Protein AF-A0A2R4ZNB1-F1 (afdb_monomer_lite)

Foldseek 3Di:
DQDPLLLVLLVLLLVLLVVLLVVLVVLLVVLVVVLVVCVVVVVNVVSVVSVVLNVLSVVLNVLSVVLSVLSVVCSVPHHDLVSLVVSLVSLQVSLVSCVVVPVVNSVSSVSSSVSSVVSSVVVVVD

Secondary structure (DSSP, 8-state):
---HHHHHHHHHHHHHHHHHHHHHHHHHHHHHHHHHHHHHTT-HHHHHHHHHHHHHHHHHHHHHHHHHHHHHHHHHH---HHHHHHHHHHHHHHHHHHHTT-HHHHHHHHHHHHHHHHHHHHHHT-

pLDDT: mean 92.79, std 8.19, range [48.34, 98.31]

Sequence (126 aa):
MPRASERLLIARSLVHISTSMSRIRFLLTIIDRRASLLRERGLNNMAKELEEQKRVLERTLAELEAVSERLKTIMSLGVAYSDLISIATTIKDLRSVMRNINPEISASLAEAVSHIEEAARTISTG

Structure (mmCIF, N/CA/C/O backbone):
data_AF-A0A2R4ZNB1-F1
#
_entry.id   AF-A0A2R4ZNB1-F1
#
loop_
_atom_site.group_PDB
_atom_site.id
_atom_site.type_symbol
_atom_site.label_atom_id
_atom_site.label_alt_id
_atom_site.label_comp_id
_atom_site.label_asym_id
_atom_site.label_entity_id
_atom_site.label_seq_id
_atom_site.pdbx_PDB_ins_code
_atom_site.Cartn_x
_atom_site.Cartn_y
_atom_site.Cartn_z
_atom_site.occupancy
_atom_site.B_iso_or_equiv
_atom_site.auth_seq_id
_atom_site.auth_comp_id
_atom_site.auth_asym_id
_atom_site.auth_atom_id
_atom_site.pdbx_PDB_model_num
ATOM 1 N N . MET A 1 1 ? -19.723 -3.863 20.554 1.00 48.34 1 MET A N 1
ATOM 2 C CA . MET A 1 1 ? -19.902 -3.239 19.221 1.00 48.34 1 MET A CA 1
ATOM 3 C C . MET A 1 1 ? -18.910 -2.093 19.101 1.00 48.34 1 MET A C 1
ATOM 5 O O . MET A 1 1 ? -18.786 -1.379 20.090 1.00 48.34 1 MET A O 1
ATOM 9 N N . PRO A 1 2 ? -18.210 -1.917 17.965 1.00 58.41 2 PRO A N 1
ATOM 10 C CA . PRO A 1 2 ? -17.220 -0.851 17.824 1.00 58.41 2 PRO A CA 1
ATOM 11 C C . PRO A 1 2 ? -17.880 0.517 17.974 1.00 58.41 2 PRO A C 1
ATOM 13 O O . PRO A 1 2 ? -18.933 0.748 17.365 1.00 58.41 2 PRO A O 1
ATOM 16 N N . ARG A 1 3 ? -17.287 1.412 18.767 1.00 73.00 3 ARG A N 1
ATOM 17 C CA . ARG A 1 3 ? -17.814 2.773 18.962 1.00 73.00 3 ARG A CA 1
ATOM 18 C C . ARG A 1 3 ? -17.704 3.560 17.647 1.00 73.00 3 ARG A C 1
ATOM 20 O O . ARG A 1 3 ? -16.838 3.292 16.814 1.00 73.00 3 ARG A O 1
ATOM 27 N N . ALA A 1 4 ? -18.584 4.543 17.433 1.00 73.19 4 ALA A N 1
ATOM 28 C CA . ALA A 1 4 ? -18.601 5.349 16.201 1.00 73.19 4 ALA A CA 1
ATOM 29 C C . ALA A 1 4 ? -17.240 6.016 15.897 1.00 73.19 4 ALA A C 1
ATOM 31 O O . ALA A 1 4 ? -16.875 6.176 14.732 1.00 73.19 4 ALA A O 1
ATOM 32 N N . SER A 1 5 ? -16.466 6.333 16.939 1.00 83.62 5 SER A N 1
ATOM 33 C CA . SER A 1 5 ? -15.103 6.864 16.849 1.00 83.62 5 SER A CA 1
ATOM 34 C C . SER A 1 5 ? -14.099 5.871 16.249 1.00 83.62 5 SER A C 1
ATOM 36 O O . SER A 1 5 ? -13.337 6.240 15.362 1.00 83.62 5 SER A O 1
ATOM 38 N N . GLU A 1 6 ? -14.121 4.600 16.658 1.00 86.75 6 GLU A N 1
ATOM 39 C CA . GLU A 1 6 ? -13.207 3.559 16.156 1.00 86.75 6 GLU A CA 1
ATOM 40 C C . GLU A 1 6 ? -13.433 3.298 14.666 1.00 86.75 6 GLU A C 1
ATOM 42 O O . GLU A 1 6 ? -12.489 3.220 13.880 1.00 86.75 6 GLU A O 1
ATOM 47 N N . ARG A 1 7 ? -14.705 3.223 14.257 1.00 87.06 7 ARG A N 1
ATOM 48 C CA . ARG A 1 7 ? -15.079 3.037 12.849 1.00 87.06 7 ARG A CA 1
ATOM 49 C C . ARG A 1 7 ? -14.595 4.193 11.981 1.00 87.06 7 ARG A C 1
ATOM 51 O O . ARG A 1 7 ? -14.145 3.957 10.864 1.00 87.06 7 ARG A O 1
ATOM 58 N N . LEU A 1 8 ? -14.658 5.424 12.492 1.00 91.94 8 LEU A N 1
ATOM 59 C CA . LEU A 1 8 ? -14.148 6.602 11.794 1.00 91.94 8 LEU A CA 1
ATOM 60 C C . LEU A 1 8 ? -12.624 6.545 11.626 1.00 91.94 8 LEU A C 1
ATOM 62 O O . LEU A 1 8 ? -12.122 6.838 10.542 1.00 91.94 8 LEU A O 1
ATOM 66 N N . LEU A 1 9 ? -11.890 6.148 12.666 1.00 93.94 9 LEU A N 1
ATOM 67 C CA . LEU A 1 9 ? -10.432 6.005 12.610 1.00 93.94 9 LEU A CA 1
ATOM 68 C C . LEU A 1 9 ? -10.007 4.919 11.609 1.00 93.94 9 LEU A C 1
ATOM 70 O O . LEU A 1 9 ? -9.122 5.154 10.786 1.00 93.94 9 LEU A O 1
ATOM 74 N N . ILE A 1 10 ? -10.691 3.772 11.598 1.00 93.44 10 ILE A N 1
ATOM 75 C CA . ILE A 1 10 ? -10.442 2.708 10.612 1.00 93.44 10 ILE A CA 1
ATOM 76 C C . ILE A 1 10 ? -10.807 3.169 9.191 1.00 93.44 10 ILE A C 1
ATOM 78 O O . ILE A 1 10 ? -10.081 2.891 8.239 1.00 93.44 10 ILE A O 1
ATOM 82 N N . ALA A 1 11 ? -11.891 3.928 9.018 1.00 94.12 11 ALA A N 1
ATOM 83 C CA . ALA A 1 11 ? -12.233 4.493 7.714 1.00 94.12 11 ALA A CA 1
ATOM 84 C C . ALA A 1 11 ? -11.157 5.475 7.213 1.00 94.12 11 ALA A C 1
ATOM 86 O O . ALA A 1 11 ? -10.788 5.442 6.039 1.00 94.12 11 ALA A O 1
ATOM 87 N N . ARG A 1 12 ? -10.600 6.316 8.095 1.00 95.94 12 ARG A N 1
ATOM 88 C CA . ARG A 1 12 ? -9.490 7.221 7.748 1.00 95.94 12 ARG A CA 1
ATOM 89 C C . ARG A 1 12 ? -8.232 6.453 7.354 1.00 95.94 12 ARG A C 1
ATOM 91 O O . ARG A 1 12 ? -7.615 6.791 6.344 1.00 95.94 12 ARG A O 1
ATOM 98 N N . SER A 1 13 ? -7.875 5.389 8.075 1.00 97.00 13 SER A N 1
ATOM 99 C CA . SER A 1 13 ? -6.720 4.566 7.698 1.00 97.00 13 SER A CA 1
ATOM 100 C C . SER A 1 13 ? -6.907 3.905 6.328 1.00 97.00 13 SER A C 1
ATOM 102 O O . SER A 1 13 ? -5.983 3.922 5.512 1.00 97.00 13 SER A O 1
ATOM 104 N N . LEU A 1 14 ? -8.118 3.429 6.015 1.00 96.88 14 LEU A N 1
ATOM 105 C CA . LEU A 1 14 ? -8.468 2.894 4.696 1.00 96.88 14 LEU A CA 1
ATOM 106 C C . LEU A 1 14 ? -8.306 3.922 3.567 1.00 96.88 14 LEU A C 1
ATOM 108 O O . LEU A 1 14 ? -7.864 3.552 2.476 1.00 96.88 14 LEU A O 1
ATOM 112 N N . VAL A 1 15 ? -8.607 5.204 3.805 1.00 97.69 15 VAL A N 1
ATOM 113 C CA . VAL A 1 15 ? -8.375 6.282 2.823 1.00 97.69 15 VAL A CA 1
ATOM 114 C C . VAL A 1 15 ? -6.882 6.443 2.532 1.00 97.69 15 VAL A C 1
ATOM 116 O O . VAL A 1 15 ? -6.480 6.489 1.365 1.00 97.69 15 VAL A O 1
ATOM 119 N N . HIS A 1 16 ? -6.044 6.471 3.569 1.00 97.88 16 HIS A N 1
ATOM 120 C CA . HIS A 1 16 ? -4.591 6.565 3.414 1.00 97.88 16 HIS A CA 1
ATOM 121 C C . HIS A 1 16 ? -4.003 5.346 2.690 1.00 97.88 16 HIS A C 1
ATOM 123 O O . HIS A 1 16 ? -3.199 5.505 1.768 1.00 97.88 16 HIS A O 1
ATOM 129 N N . ILE A 1 17 ? -4.453 4.135 3.039 1.00 97.88 17 ILE A N 1
ATOM 130 C CA . ILE A 1 17 ? -4.052 2.889 2.366 1.00 97.88 17 ILE A CA 1
ATOM 131 C C . ILE A 1 17 ? -4.472 2.916 0.892 1.00 97.88 17 ILE A C 1
ATOM 133 O O . ILE A 1 17 ? -3.651 2.656 0.016 1.00 97.88 17 ILE A O 1
ATOM 137 N N . SER A 1 18 ? -5.710 3.313 0.591 1.00 97.81 18 SER A N 1
ATOM 138 C CA . SER A 1 18 ? -6.224 3.403 -0.786 1.00 97.81 18 SER A CA 1
ATOM 139 C C . SER A 1 18 ? -5.474 4.431 -1.632 1.00 97.81 18 SER A C 1
ATOM 141 O O . SER A 1 18 ? -5.185 4.190 -2.808 1.00 97.81 18 SER A O 1
ATOM 143 N N . THR A 1 19 ? -5.095 5.553 -1.023 1.00 97.56 19 THR A N 1
ATOM 144 C CA . THR A 1 19 ? -4.263 6.580 -1.659 1.00 97.56 19 THR A CA 1
ATOM 145 C C . THR A 1 19 ? -2.871 6.031 -1.978 1.00 97.56 19 THR A C 1
ATOM 147 O O . THR A 1 19 ? -2.392 6.181 -3.104 1.00 97.56 19 THR A O 1
ATOM 150 N N . SER A 1 20 ? -2.243 5.332 -1.028 1.00 98.12 20 SER A N 1
ATOM 151 C CA . SER A 1 20 ? -0.952 4.666 -1.231 1.00 98.12 20 SER A CA 1
ATOM 152 C C . SER A 1 20 ? -1.015 3.613 -2.340 1.00 98.12 20 SER A C 1
ATOM 154 O O . SER A 1 20 ? -0.175 3.635 -3.236 1.00 98.12 20 SER A O 1
ATOM 156 N N . MET A 1 21 ? -2.036 2.749 -2.351 1.00 98.31 21 MET A N 1
ATOM 157 C CA . MET A 1 21 ? -2.232 1.746 -3.408 1.00 98.31 21 MET A CA 1
ATOM 158 C C . MET A 1 21 ? -2.385 2.393 -4.790 1.00 98.31 21 MET A C 1
ATOM 160 O O . MET A 1 21 ? -1.769 1.949 -5.757 1.00 98.31 21 MET A O 1
ATOM 164 N N . SER A 1 22 ? -3.159 3.477 -4.887 1.00 97.88 22 SER A N 1
ATOM 165 C CA . SER A 1 22 ? -3.354 4.206 -6.148 1.00 97.88 22 SER A CA 1
ATOM 166 C C . SER A 1 22 ? -2.044 4.803 -6.668 1.00 97.88 22 SER A C 1
ATOM 168 O O . SER A 1 22 ? -1.734 4.685 -7.854 1.00 97.88 22 SER A O 1
ATOM 170 N N . ARG A 1 23 ? -1.227 5.375 -5.773 1.00 97.44 23 ARG A N 1
ATOM 171 C CA . ARG A 1 23 ? 0.117 5.869 -6.110 1.00 97.44 23 ARG A CA 1
ATOM 172 C C . ARG A 1 23 ? 1.039 4.743 -6.568 1.00 97.44 23 ARG A C 1
ATOM 174 O O . ARG A 1 23 ? 1.730 4.911 -7.567 1.00 97.44 23 ARG A O 1
ATOM 181 N N . ILE A 1 24 ? 1.021 3.591 -5.897 1.00 98.06 24 ILE A N 1
ATOM 182 C CA . ILE A 1 24 ? 1.824 2.428 -6.299 1.00 98.06 24 ILE A CA 1
ATOM 183 C C . ILE A 1 24 ? 1.442 1.965 -7.709 1.00 98.06 24 ILE A C 1
ATOM 185 O O . ILE A 1 24 ? 2.320 1.821 -8.554 1.00 98.06 24 ILE A O 1
ATOM 189 N N . ARG A 1 25 ? 0.146 1.805 -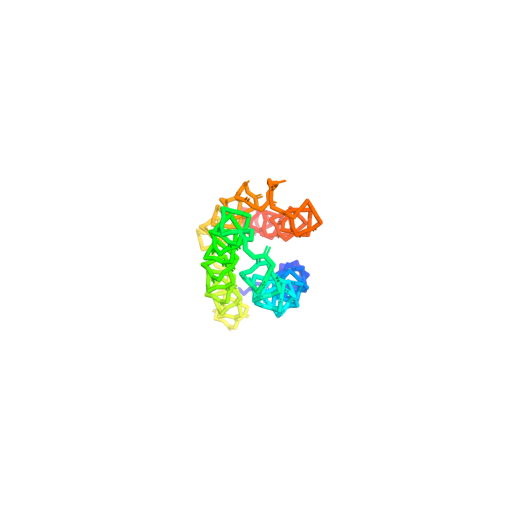8.007 1.00 97.94 25 ARG A N 1
ATOM 190 C CA . ARG A 1 25 ? -0.330 1.410 -9.349 1.00 97.94 25 ARG A CA 1
ATOM 191 C C . ARG A 1 25 ? 0.127 2.384 -10.439 1.00 97.94 25 ARG A C 1
ATOM 193 O O . ARG A 1 25 ? 0.542 1.966 -11.522 1.00 97.94 25 ARG A O 1
ATOM 200 N N . PHE A 1 26 ? 0.107 3.681 -10.139 1.00 96.56 26 PHE A N 1
ATOM 201 C CA . PHE A 1 26 ? 0.629 4.702 -11.043 1.00 96.56 26 PHE A CA 1
ATOM 202 C C . PHE A 1 26 ? 2.146 4.566 -11.260 1.00 96.56 26 PHE A C 1
ATOM 204 O O . PHE A 1 26 ? 2.606 4.570 -12.402 1.00 96.56 26 PHE A O 1
ATOM 211 N N . LEU A 1 27 ? 2.923 4.378 -10.188 1.00 96.44 27 LEU A N 1
ATOM 212 C CA . LEU A 1 27 ? 4.374 4.176 -10.274 1.00 96.44 27 LEU A CA 1
ATOM 213 C C . LEU A 1 27 ? 4.740 2.927 -11.080 1.00 96.44 27 LEU A C 1
ATOM 215 O O . LEU A 1 27 ? 5.636 3.001 -11.916 1.00 96.44 27 LEU A O 1
ATOM 219 N N . LEU A 1 28 ? 4.028 1.814 -10.885 1.00 96.88 28 LEU A N 1
ATOM 220 C CA . LEU A 1 28 ? 4.230 0.581 -11.653 1.00 96.88 28 LEU A CA 1
ATOM 221 C C . LEU A 1 28 ? 4.081 0.831 -13.162 1.00 96.88 28 LEU A C 1
ATOM 223 O O . LEU A 1 28 ? 4.949 0.440 -13.941 1.00 96.88 28 LEU A O 1
ATOM 227 N N . THR A 1 29 ? 3.050 1.586 -13.560 1.00 95.06 29 THR A N 1
ATOM 228 C CA . THR A 1 29 ? 2.818 1.968 -14.966 1.00 95.06 29 THR A CA 1
ATOM 229 C C . THR A 1 29 ? 3.982 2.788 -15.540 1.00 95.06 29 THR A C 1
ATOM 231 O O . THR A 1 29 ? 4.391 2.597 -16.687 1.00 95.06 29 THR A O 1
ATOM 234 N N . ILE A 1 30 ? 4.544 3.708 -14.747 1.00 95.62 30 ILE A N 1
ATOM 235 C CA . ILE A 1 30 ? 5.690 4.529 -15.167 1.00 95.62 30 ILE A CA 1
ATOM 236 C C . ILE A 1 30 ? 6.957 3.684 -15.292 1.00 95.62 30 ILE A C 1
ATOM 238 O O . ILE A 1 30 ? 7.716 3.856 -16.252 1.00 95.62 30 ILE A O 1
ATOM 242 N N . ILE A 1 31 ? 7.203 2.800 -14.324 1.00 95.88 31 ILE A N 1
ATOM 243 C CA . ILE A 1 31 ? 8.411 1.979 -14.273 1.00 95.88 31 ILE A CA 1
ATOM 244 C C . ILE A 1 31 ? 8.496 1.071 -15.496 1.00 95.88 31 ILE A C 1
ATOM 246 O O . ILE A 1 31 ? 9.551 1.037 -16.126 1.00 95.88 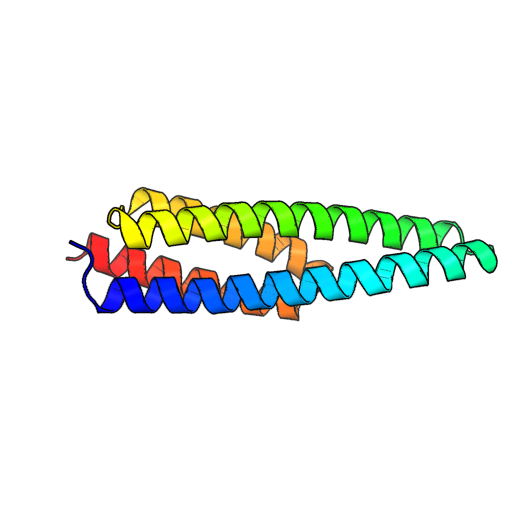31 ILE A O 1
ATOM 250 N N . ASP A 1 32 ? 7.399 0.426 -15.894 1.00 91.69 32 ASP A N 1
ATOM 251 C CA . ASP A 1 32 ? 7.386 -0.447 -17.074 1.00 91.69 32 ASP A CA 1
ATOM 252 C C . ASP A 1 32 ? 7.794 0.293 -18.349 1.00 91.69 32 ASP A C 1
ATOM 254 O O . ASP A 1 32 ? 8.682 -0.145 -19.091 1.00 91.69 32 ASP A O 1
ATOM 258 N N . ARG A 1 33 ? 7.216 1.480 -18.566 1.00 94.81 33 ARG A N 1
ATOM 259 C CA . ARG A 1 33 ? 7.573 2.327 -19.708 1.00 94.81 33 ARG A CA 1
ATOM 260 C C . ARG A 1 33 ? 9.040 2.751 -19.653 1.00 94.81 33 ARG A C 1
ATOM 262 O O . ARG A 1 33 ? 9.731 2.740 -20.671 1.00 94.81 33 ARG A O 1
ATOM 269 N N . ARG A 1 34 ? 9.529 3.135 -18.472 1.00 95.44 34 ARG A N 1
ATOM 270 C CA . ARG A 1 34 ? 10.898 3.632 -18.299 1.00 95.44 34 ARG A CA 1
ATOM 271 C C . ARG A 1 34 ? 11.939 2.521 -18.447 1.00 95.44 34 ARG A C 1
ATOM 273 O O . ARG A 1 34 ? 12.959 2.755 -19.087 1.00 95.44 34 ARG A O 1
ATOM 280 N N . ALA A 1 35 ? 11.673 1.325 -17.930 1.00 94.50 35 ALA A N 1
ATOM 281 C CA . ALA A 1 35 ? 12.544 0.164 -18.080 1.00 94.50 35 ALA A CA 1
ATOM 282 C C . ALA A 1 35 ? 12.686 -0.255 -19.555 1.00 94.50 35 ALA A C 1
ATOM 284 O O . ALA A 1 35 ? 13.802 -0.536 -19.995 1.00 94.50 35 ALA A O 1
ATOM 285 N N . SER A 1 36 ? 11.601 -0.215 -20.346 1.00 94.19 36 SER A N 1
ATOM 286 C CA . SER A 1 36 ? 11.673 -0.449 -21.801 1.00 94.19 36 SER A CA 1
ATOM 287 C C . SER A 1 36 ? 12.604 0.544 -22.498 1.00 94.19 36 SER A C 1
ATOM 289 O O . SER A 1 36 ? 13.556 0.139 -23.161 1.00 94.19 36 SER A O 1
ATOM 291 N N . LEU A 1 37 ? 12.403 1.845 -22.262 1.00 96.69 37 LEU A N 1
ATOM 292 C CA . LEU A 1 37 ? 13.221 2.901 -22.868 1.00 96.69 37 LEU A CA 1
ATOM 293 C C . LEU A 1 37 ? 14.704 2.805 -22.480 1.00 96.69 37 LEU A C 1
ATOM 295 O O . LEU A 1 37 ? 15.577 3.122 -23.284 1.00 96.69 37 LEU A O 1
ATOM 299 N N . LEU A 1 38 ? 15.012 2.388 -21.248 1.00 96.25 38 LEU A N 1
ATOM 300 C CA . LEU A 1 38 ? 16.395 2.181 -20.815 1.00 96.25 38 LEU A CA 1
ATOM 301 C C . LEU A 1 38 ? 17.045 1.002 -21.544 1.00 96.25 38 LEU A C 1
ATOM 303 O O . LEU A 1 38 ? 18.190 1.130 -21.974 1.00 96.25 38 LEU A O 1
ATOM 307 N N . ARG A 1 39 ? 16.320 -0.107 -21.741 1.00 95.12 39 ARG A N 1
ATOM 308 C CA . ARG A 1 39 ? 16.805 -1.248 -22.537 1.00 95.12 39 ARG A CA 1
ATOM 309 C C . ARG A 1 39 ? 17.062 -0.868 -23.989 1.00 95.12 39 ARG A C 1
ATOM 311 O O . ARG A 1 39 ? 18.124 -1.187 -24.512 1.00 95.12 39 ARG A O 1
ATOM 318 N N . GLU A 1 40 ? 16.136 -0.140 -24.608 1.00 96.31 40 GLU A N 1
ATOM 319 C CA . GLU A 1 40 ? 16.278 0.357 -25.985 1.00 96.31 40 GLU A CA 1
ATOM 320 C C . GLU A 1 40 ? 17.521 1.247 -26.153 1.00 96.31 40 GLU A C 1
ATOM 322 O O . GLU A 1 40 ? 18.144 1.263 -27.210 1.00 96.31 40 GLU A O 1
ATOM 327 N N . ARG A 1 41 ? 17.926 1.950 -25.088 1.00 96.62 41 ARG A N 1
ATOM 328 C CA . ARG A 1 41 ? 19.136 2.787 -25.039 1.00 96.62 41 ARG A CA 1
ATOM 329 C C . ARG A 1 41 ? 20.402 2.033 -24.611 1.00 96.62 41 ARG A C 1
ATOM 331 O O . ARG A 1 41 ? 21.438 2.662 -24.422 1.00 96.62 41 ARG A O 1
ATOM 338 N N . GLY A 1 42 ? 20.330 0.718 -24.404 1.00 97.00 42 GLY A N 1
ATOM 339 C CA . GLY A 1 42 ? 21.452 -0.105 -23.938 1.00 97.00 42 GLY A CA 1
ATOM 340 C C . GLY A 1 42 ? 21.810 0.066 -22.454 1.00 97.00 42 GLY A C 1
ATOM 341 O O . GLY A 1 42 ? 22.818 -0.471 -21.997 1.00 97.00 42 GLY A O 1
ATOM 342 N N . LEU A 1 43 ? 20.990 0.769 -21.666 1.00 97.38 43 LEU A N 1
ATOM 343 C CA . LEU A 1 43 ? 21.210 1.049 -20.240 1.00 97.38 43 LEU A CA 1
ATOM 344 C C . LEU A 1 43 ? 20.670 -0.082 -19.347 1.00 97.38 43 LEU A C 1
ATOM 346 O O . LEU A 1 43 ? 19.848 0.128 -18.453 1.00 97.38 43 LEU A O 1
ATOM 350 N N . ASN A 1 44 ? 21.143 -1.306 -19.589 1.00 94.94 44 ASN A N 1
ATOM 351 C CA . ASN A 1 44 ? 20.593 -2.529 -18.989 1.00 94.94 44 ASN A CA 1
ATOM 352 C C . ASN A 1 44 ? 20.690 -2.584 -17.455 1.00 94.94 44 ASN A C 1
ATOM 354 O O . ASN A 1 44 ? 19.796 -3.129 -16.813 1.00 94.94 44 ASN A O 1
ATOM 358 N N . ASN A 1 45 ? 21.738 -2.015 -16.852 1.00 96.69 45 ASN A N 1
ATOM 359 C CA . ASN A 1 45 ? 21.886 -2.008 -15.391 1.00 96.69 45 ASN A CA 1
ATOM 360 C C . ASN A 1 45 ? 20.826 -1.123 -14.719 1.00 96.69 45 ASN A C 1
ATOM 362 O O . ASN A 1 45 ? 20.172 -1.562 -13.781 1.00 96.69 45 ASN A O 1
ATOM 366 N N . MET A 1 46 ? 20.571 0.070 -15.267 1.00 95.25 46 MET A N 1
ATOM 367 C CA . MET A 1 46 ? 19.519 0.962 -14.764 1.00 95.25 46 MET A CA 1
ATOM 368 C C . MET A 1 46 ? 18.121 0.364 -14.968 1.00 95.25 46 MET A C 1
ATOM 370 O O . MET A 1 46 ? 17.238 0.538 -14.132 1.00 95.25 46 MET A O 1
ATOM 374 N N . ALA A 1 47 ? 17.909 -0.359 -16.075 1.00 96.06 47 ALA A N 1
ATOM 375 C CA . ALA A 1 47 ? 16.659 -1.079 -16.300 1.00 96.06 47 ALA A CA 1
ATOM 376 C C . ALA A 1 47 ? 16.430 -2.160 -15.227 1.00 96.06 47 ALA A C 1
ATOM 378 O O . ALA A 1 47 ? 15.331 -2.246 -14.688 1.00 96.06 47 ALA A O 1
ATOM 379 N N . LYS A 1 48 ? 17.470 -2.925 -14.863 1.00 96.12 48 LYS A N 1
ATOM 380 C CA . LYS A 1 48 ? 17.399 -3.932 -13.790 1.00 96.12 48 LYS A CA 1
ATOM 381 C C . LYS A 1 48 ? 17.099 -3.319 -12.421 1.00 96.12 48 LYS A C 1
ATOM 383 O O . LYS A 1 48 ? 16.297 -3.871 -11.678 1.00 96.12 48 LYS A O 1
ATOM 388 N N . GLU A 1 49 ? 17.710 -2.183 -12.089 1.00 95.00 49 GLU A N 1
ATOM 389 C CA . GLU A 1 49 ? 17.423 -1.472 -10.833 1.00 95.00 49 GLU A CA 1
ATOM 390 C C . GLU A 1 49 ? 15.952 -1.041 -10.745 1.00 95.00 49 GLU A C 1
ATOM 392 O O . GLU A 1 49 ? 15.313 -1.214 -9.707 1.00 95.00 49 GLU A O 1
ATOM 397 N N . LEU A 1 50 ? 15.385 -0.539 -11.849 1.00 95.31 50 LEU A N 1
ATOM 398 C CA . LEU A 1 50 ? 13.962 -0.202 -11.917 1.00 95.31 50 LEU A CA 1
ATOM 399 C C . LEU A 1 50 ? 13.055 -1.430 -11.789 1.00 95.31 50 LEU A C 1
ATOM 401 O O . LEU A 1 50 ? 12.016 -1.350 -11.140 1.00 95.31 50 LEU A O 1
ATOM 405 N N . GLU A 1 51 ? 13.429 -2.563 -12.378 1.00 94.69 51 GLU A N 1
ATOM 406 C CA . GLU A 1 51 ? 12.676 -3.814 -12.230 1.00 94.69 51 GLU A CA 1
ATOM 407 C C . GLU A 1 51 ? 12.696 -4.342 -10.796 1.00 94.69 51 GLU A C 1
ATOM 409 O O . GLU A 1 51 ? 11.694 -4.877 -10.324 1.00 94.69 51 GLU A O 1
ATOM 414 N N . GLU A 1 52 ? 13.795 -4.153 -10.068 1.00 95.44 52 GLU A N 1
ATOM 415 C CA . GLU A 1 52 ? 13.843 -4.521 -8.656 1.00 95.44 52 GLU A CA 1
ATOM 416 C C . GLU A 1 52 ? 12.933 -3.613 -7.817 1.00 95.44 52 GLU A C 1
ATOM 418 O O . GLU A 1 52 ? 12.134 -4.099 -7.016 1.00 95.44 52 GLU A O 1
ATOM 423 N N . GLN A 1 53 ? 12.941 -2.300 -8.076 1.00 95.50 53 GLN A N 1
ATOM 424 C CA . GLN A 1 53 ? 11.972 -1.384 -7.463 1.00 95.50 53 GLN A CA 1
ATOM 425 C C . GLN A 1 53 ? 10.525 -1.767 -7.803 1.00 95.50 53 GLN A C 1
ATOM 427 O O . GLN A 1 53 ? 9.655 -1.707 -6.931 1.00 95.50 53 GLN A O 1
ATOM 432 N N . LYS A 1 54 ? 10.265 -2.204 -9.043 1.00 96.44 54 LYS A N 1
ATOM 433 C CA . LYS A 1 54 ? 8.953 -2.696 -9.477 1.00 96.44 54 LYS A CA 1
ATOM 434 C C . LYS A 1 54 ? 8.485 -3.862 -8.610 1.00 96.44 54 LYS A C 1
ATOM 436 O O . LYS A 1 54 ? 7.386 -3.795 -8.072 1.00 96.44 54 LYS A O 1
ATOM 441 N N . ARG A 1 55 ? 9.322 -4.886 -8.415 1.00 96.94 55 ARG A N 1
ATOM 442 C CA . ARG A 1 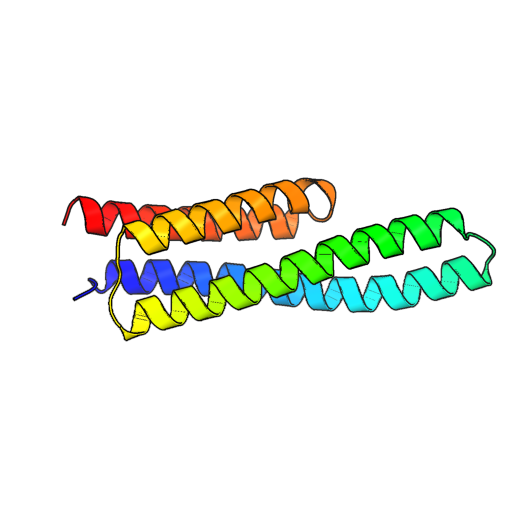55 ? 8.980 -6.063 -7.594 1.00 96.94 55 ARG A CA 1
ATOM 443 C C . ARG A 1 55 ? 8.627 -5.685 -6.162 1.00 96.94 55 ARG A C 1
ATOM 445 O O . ARG A 1 55 ? 7.669 -6.209 -5.594 1.00 96.94 55 ARG A O 1
ATOM 452 N N . VAL A 1 56 ? 9.377 -4.752 -5.576 1.00 96.69 56 VAL A N 1
ATOM 453 C CA . VAL A 1 56 ? 9.096 -4.264 -4.221 1.00 96.69 56 VAL A CA 1
ATOM 454 C C . VAL A 1 56 ? 7.748 -3.537 -4.163 1.00 96.69 56 VAL A C 1
ATOM 456 O O . VAL A 1 56 ? 6.976 -3.741 -3.223 1.00 96.69 56 VAL A O 1
ATOM 459 N N . LEU A 1 57 ? 7.433 -2.722 -5.172 1.00 97.44 57 LEU A N 1
ATOM 460 C CA . LEU A 1 57 ? 6.145 -2.038 -5.288 1.00 97.44 57 LEU A CA 1
ATOM 461 C C . LEU A 1 57 ? 4.979 -3.016 -5.501 1.00 97.44 57 LEU A C 1
ATOM 463 O O . LEU A 1 57 ? 3.950 -2.862 -4.849 1.00 97.44 57 LEU A O 1
ATOM 467 N N . GLU A 1 58 ? 5.136 -4.039 -6.345 1.00 97.75 58 GLU A N 1
ATOM 468 C CA . GLU A 1 58 ? 4.125 -5.086 -6.567 1.00 97.75 58 GLU A CA 1
ATOM 469 C C . GLU A 1 58 ? 3.820 -5.851 -5.279 1.00 97.75 58 GLU A C 1
ATOM 471 O O . GLU A 1 58 ? 2.657 -6.009 -4.904 1.00 97.75 58 GLU A O 1
ATOM 476 N N . ARG A 1 59 ? 4.864 -6.263 -4.552 1.00 97.56 59 ARG A N 1
ATOM 477 C CA . ARG A 1 59 ? 4.706 -6.932 -3.259 1.00 97.56 59 ARG A CA 1
ATOM 478 C C . ARG A 1 59 ? 4.004 -6.033 -2.243 1.00 97.56 59 ARG A C 1
ATOM 480 O O . ARG A 1 59 ? 3.072 -6.469 -1.575 1.00 97.56 59 ARG A O 1
ATOM 487 N N . THR A 1 60 ? 4.418 -4.770 -2.161 1.00 97.50 60 THR A N 1
ATOM 488 C CA . THR A 1 60 ? 3.798 -3.789 -1.259 1.00 97.50 60 THR A CA 1
ATOM 489 C C . THR A 1 60 ? 2.323 -3.584 -1.598 1.00 97.50 60 THR A C 1
ATOM 491 O O . THR A 1 60 ? 1.498 -3.501 -0.693 1.00 97.50 60 THR A O 1
ATOM 494 N N . LEU A 1 61 ? 1.970 -3.526 -2.886 1.00 98.25 61 LEU A N 1
ATOM 495 C CA . LEU A 1 61 ? 0.583 -3.396 -3.327 1.00 98.25 61 LEU A CA 1
ATOM 496 C C . LEU A 1 61 ? -0.267 -4.582 -2.863 1.00 98.25 61 LEU A C 1
ATOM 498 O O . LEU A 1 61 ? -1.310 -4.360 -2.255 1.00 98.25 61 LEU A O 1
ATOM 502 N N . ALA A 1 62 ? 0.201 -5.811 -3.090 1.00 98.12 62 ALA A N 1
ATOM 503 C CA . ALA A 1 62 ? -0.518 -7.018 -2.684 1.00 98.12 62 ALA A CA 1
ATOM 504 C C . ALA A 1 62 ? -0.733 -7.078 -1.160 1.00 98.12 62 ALA A C 1
ATOM 506 O O . ALA A 1 62 ? -1.823 -7.402 -0.685 1.00 98.12 62 ALA A O 1
ATOM 507 N N . GLU A 1 63 ? 0.286 -6.714 -0.376 1.00 98.06 63 GLU A N 1
ATOM 508 C CA . GLU A 1 63 ? 0.177 -6.668 1.084 1.00 98.06 63 GLU A CA 1
ATOM 509 C C . GLU A 1 63 ? -0.799 -5.567 1.552 1.00 98.06 63 GLU A C 1
ATOM 511 O O . GLU A 1 63 ? -1.601 -5.803 2.459 1.00 98.06 63 GLU A O 1
ATOM 516 N N . LEU A 1 64 ? -0.812 -4.390 0.909 1.00 98.12 64 LEU A N 1
ATOM 517 C CA . LEU A 1 64 ? -1.786 -3.328 1.206 1.00 98.12 64 LEU A CA 1
ATOM 518 C C . LEU A 1 64 ? -3.222 -3.711 0.826 1.00 98.12 64 LEU A C 1
ATOM 520 O O . LEU A 1 64 ? -4.152 -3.348 1.548 1.00 98.12 64 LEU A O 1
ATOM 524 N N . GLU A 1 65 ? -3.418 -4.449 -0.267 1.00 98.19 65 GLU A N 1
ATOM 525 C CA . GLU A 1 65 ? -4.730 -4.971 -0.665 1.00 98.19 65 GLU A CA 1
ATOM 526 C C . GLU A 1 65 ? -5.256 -5.961 0.382 1.00 98.19 65 GLU A C 1
ATOM 528 O O . GLU A 1 65 ? -6.384 -5.813 0.857 1.00 98.19 65 GLU A O 1
ATOM 533 N N . ALA A 1 66 ? -4.414 -6.892 0.840 1.00 97.50 66 ALA A N 1
ATOM 534 C CA . ALA A 1 66 ? -4.765 -7.822 1.912 1.00 97.50 66 ALA A CA 1
ATOM 535 C C . ALA A 1 66 ? -5.091 -7.098 3.232 1.00 97.50 66 ALA A C 1
ATOM 537 O O . ALA A 1 66 ? -6.070 -7.427 3.908 1.00 97.50 66 ALA A O 1
ATOM 538 N N . VAL A 1 67 ? -4.303 -6.083 3.600 1.00 97.00 67 VAL A N 1
ATOM 539 C CA . VAL A 1 67 ? -4.568 -5.240 4.776 1.00 97.00 67 VAL A CA 1
ATOM 540 C C . VAL A 1 67 ? -5.900 -4.494 4.643 1.00 97.00 67 VAL A C 1
ATOM 542 O O . VAL A 1 67 ? -6.673 -4.450 5.602 1.00 97.00 67 VAL A O 1
ATOM 545 N N . SER A 1 68 ? -6.190 -3.935 3.467 1.00 97.12 68 SER A N 1
ATOM 546 C CA . SER A 1 68 ? -7.440 -3.222 3.190 1.00 97.12 68 SER A CA 1
ATOM 547 C C . SER A 1 68 ? -8.658 -4.127 3.388 1.00 97.12 68 SER A C 1
ATOM 549 O O . SER A 1 68 ? -9.593 -3.757 4.099 1.00 97.12 68 SER A O 1
ATOM 551 N N . GLU A 1 69 ? -8.625 -5.349 2.852 1.00 95.94 69 GLU A N 1
ATOM 552 C CA . GLU A 1 69 ? -9.714 -6.318 3.028 1.00 95.94 69 GLU A CA 1
ATOM 553 C C . GLU A 1 69 ? -9.888 -6.756 4.489 1.00 95.94 69 GLU A C 1
ATOM 555 O O . GLU A 1 69 ? -11.017 -6.845 4.988 1.00 95.94 69 GLU A O 1
ATOM 560 N N . ARG A 1 70 ? -8.787 -6.940 5.229 1.00 94.31 70 ARG A N 1
ATOM 561 C CA . ARG A 1 70 ? -8.848 -7.224 6.673 1.00 94.31 70 ARG A CA 1
ATOM 562 C C . ARG A 1 70 ? -9.498 -6.079 7.451 1.00 94.31 70 ARG A C 1
ATOM 564 O O . ARG A 1 70 ? -10.374 -6.331 8.275 1.00 94.31 70 ARG A O 1
ATOM 571 N N . LEU A 1 71 ? -9.134 -4.826 7.171 1.00 93.94 71 LEU A N 1
ATOM 572 C CA . LEU A 1 71 ? -9.733 -3.655 7.826 1.00 93.94 71 LEU A CA 1
ATOM 573 C C . LEU A 1 71 ? -11.232 -3.516 7.512 1.00 93.94 71 LEU A C 1
ATOM 575 O O . LEU A 1 71 ? -12.020 -3.244 8.418 1.00 93.94 71 LEU A O 1
ATOM 579 N N . LYS A 1 72 ? -11.656 -3.763 6.266 1.00 92.88 72 LYS A N 1
ATOM 580 C CA . LYS A 1 72 ? -13.085 -3.784 5.890 1.00 92.88 72 LYS A CA 1
ATOM 581 C C . LYS A 1 72 ? -13.859 -4.887 6.617 1.00 92.88 72 LYS A C 1
ATOM 583 O O . LYS A 1 72 ? -14.980 -4.664 7.080 1.00 92.88 72 LYS A O 1
ATOM 588 N N . THR A 1 73 ? -13.250 -6.064 6.754 1.00 90.75 73 THR A N 1
ATOM 589 C CA . THR A 1 73 ? -13.826 -7.195 7.497 1.00 90.75 73 THR A CA 1
ATOM 590 C C . THR A 1 73 ? -14.022 -6.833 8.968 1.00 90.75 73 THR A C 1
ATOM 592 O O . THR A 1 73 ? -15.114 -7.000 9.507 1.00 90.75 73 THR A O 1
ATOM 595 N N . ILE A 1 74 ? -13.005 -6.236 9.589 1.00 88.62 74 ILE A N 1
ATOM 596 C CA . ILE A 1 74 ? -13.034 -5.725 10.965 1.00 88.62 74 ILE A CA 1
ATOM 597 C C . ILE A 1 74 ? -14.148 -4.684 11.169 1.00 88.62 74 ILE A C 1
ATOM 599 O O . ILE A 1 74 ? -14.878 -4.730 12.161 1.00 88.62 74 ILE A O 1
ATOM 603 N N . MET A 1 75 ? -14.338 -3.765 10.217 1.00 85.50 75 MET A N 1
ATOM 604 C CA . MET A 1 75 ? -15.444 -2.801 10.279 1.00 85.50 75 MET A CA 1
ATOM 605 C C . MET A 1 75 ? -16.823 -3.477 10.262 1.00 85.50 75 MET A C 1
ATOM 607 O O . MET A 1 75 ? -17.758 -2.961 10.879 1.00 85.50 75 MET A O 1
ATOM 611 N N . SER A 1 76 ? -16.942 -4.611 9.568 1.00 84.25 76 SER A N 1
ATOM 612 C CA . SER A 1 76 ? -18.207 -5.323 9.356 1.00 84.25 76 SER A CA 1
ATOM 613 C C . SER A 1 76 ? -18.554 -6.271 10.506 1.00 84.25 76 SER A C 1
ATOM 615 O O . SER A 1 76 ? -19.698 -6.297 10.954 1.00 84.25 76 SER A O 1
ATOM 617 N N . LEU A 1 77 ? -17.575 -7.030 11.002 1.00 82.94 77 LEU A N 1
ATOM 618 C CA . LEU A 1 77 ? -17.781 -8.091 11.998 1.00 82.94 77 LEU A CA 1
ATOM 619 C C . LEU A 1 77 ? -17.579 -7.623 13.444 1.00 82.94 77 LEU A C 1
ATOM 621 O O . LEU A 1 77 ? -18.037 -8.278 14.378 1.00 82.94 77 LEU A O 1
ATOM 625 N N . GLY A 1 78 ? -16.939 -6.471 13.638 1.00 76.88 78 GLY A N 1
ATOM 626 C CA . GLY A 1 78 ? -16.529 -5.991 14.950 1.00 76.88 78 GLY A CA 1
ATOM 627 C C . GLY A 1 78 ? -15.011 -5.973 15.082 1.00 76.88 78 GLY A C 1
ATOM 628 O O . GLY A 1 78 ? -14.299 -6.751 14.453 1.00 76.88 78 GLY A O 1
ATOM 629 N N . VAL A 1 79 ? -14.517 -5.039 15.892 1.00 72.62 79 VAL A N 1
ATOM 630 C CA . VAL A 1 79 ? -13.092 -4.739 15.982 1.00 72.62 79 VAL A CA 1
ATOM 631 C C . VAL A 1 79 ? -12.473 -5.479 17.155 1.00 72.62 79 VAL A C 1
ATOM 633 O O . VAL A 1 79 ? -12.875 -5.268 18.298 1.00 72.62 79 VAL A O 1
ATOM 636 N N . ALA A 1 80 ? -11.476 -6.316 16.870 1.00 76.50 80 ALA A N 1
ATOM 637 C CA . ALA A 1 80 ? -10.622 -6.922 17.879 1.00 76.50 80 ALA A CA 1
ATOM 638 C C . ALA A 1 80 ? -9.296 -6.155 17.981 1.00 76.50 80 ALA A C 1
ATOM 640 O O . ALA A 1 80 ? -8.651 -5.850 16.975 1.00 76.50 80 ALA A O 1
ATOM 641 N N . TYR A 1 81 ? -8.872 -5.866 19.213 1.00 81.25 81 TYR A N 1
ATOM 642 C CA . TYR A 1 81 ? -7.623 -5.155 19.500 1.00 81.25 81 TYR A CA 1
ATOM 643 C C . TYR A 1 81 ? -6.40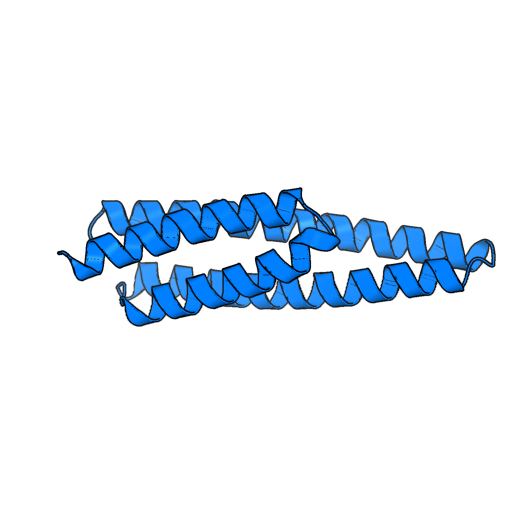2 -5.826 18.849 1.00 81.25 81 TYR A C 1
ATOM 645 O O . TYR A 1 81 ? -5.609 -5.164 18.180 1.00 81.25 81 TYR A O 1
ATOM 653 N N . SER A 1 82 ? -6.277 -7.149 18.991 1.00 85.38 82 SER A N 1
ATOM 654 C CA . SER A 1 82 ? -5.158 -7.932 18.449 1.00 85.38 82 SER A CA 1
ATOM 655 C C . SER A 1 82 ? -5.037 -7.828 16.928 1.00 85.38 82 SER A C 1
ATOM 657 O O . SER A 1 82 ? -3.923 -7.762 16.404 1.00 85.38 82 SER A O 1
ATOM 659 N N . ASP A 1 83 ? -6.167 -7.763 16.222 1.00 88.75 83 ASP A N 1
ATOM 660 C CA . ASP A 1 83 ? -6.180 -7.658 14.765 1.00 88.75 83 ASP A CA 1
ATOM 661 C C . ASP A 1 83 ? -5.667 -6.297 14.300 1.00 88.75 83 ASP A C 1
ATOM 663 O O . ASP A 1 83 ? -4.852 -6.228 13.378 1.00 88.75 83 ASP A O 1
ATOM 667 N N . LEU A 1 84 ? -6.080 -5.217 14.972 1.00 91.62 84 LEU A N 1
ATOM 668 C CA . LEU A 1 84 ? -5.587 -3.873 14.670 1.00 91.62 84 LEU A CA 1
ATOM 669 C C . LEU A 1 84 ? -4.084 -3.738 14.931 1.00 91.62 84 LEU A C 1
ATOM 671 O O . LEU A 1 84 ? -3.385 -3.136 14.119 1.00 91.62 84 LEU A O 1
ATOM 675 N N . ILE A 1 85 ? -3.570 -4.326 16.016 1.00 93.44 85 ILE A N 1
ATOM 676 C CA . ILE A 1 85 ? -2.128 -4.326 16.305 1.00 93.44 85 ILE A CA 1
ATOM 677 C C . ILE A 1 85 ? -1.352 -5.096 15.232 1.00 93.44 85 ILE A C 1
ATOM 679 O O . ILE A 1 85 ? -0.349 -4.593 14.725 1.00 93.44 85 ILE A O 1
ATOM 683 N N . SER A 1 86 ? -1.831 -6.280 14.837 1.00 94.31 86 SER A N 1
ATOM 684 C CA . SER A 1 86 ? -1.226 -7.060 13.749 1.00 94.31 86 SER A CA 1
ATOM 685 C C . SER A 1 86 ? -1.171 -6.255 12.448 1.00 94.31 86 SER A C 1
ATOM 687 O O . SER A 1 86 ? -0.121 -6.188 11.811 1.00 94.31 86 SER A O 1
ATOM 689 N N . ILE A 1 87 ? -2.273 -5.594 12.085 1.00 95.88 87 ILE A N 1
ATOM 690 C CA . ILE A 1 87 ? -2.347 -4.770 10.877 1.00 95.88 87 ILE A CA 1
ATOM 691 C C . ILE A 1 87 ? -1.404 -3.564 10.963 1.00 95.88 87 ILE A C 1
ATOM 693 O O . ILE A 1 87 ? -0.692 -3.279 10.000 1.00 95.88 87 ILE A O 1
ATOM 697 N N . ALA A 1 88 ? -1.364 -2.869 12.102 1.00 96.56 88 ALA A N 1
ATOM 698 C CA . ALA A 1 88 ? -0.466 -1.735 12.301 1.00 96.56 88 ALA A CA 1
ATOM 699 C C . ALA A 1 88 ? 1.003 -2.140 12.113 1.00 96.56 88 ALA A C 1
ATOM 701 O O . ALA A 1 88 ? 1.755 -1.411 11.467 1.00 96.56 88 ALA A O 1
ATOM 702 N N . THR A 1 89 ? 1.406 -3.309 12.621 1.00 97.12 89 THR A N 1
ATOM 703 C CA . THR A 1 89 ? 2.757 -3.855 12.423 1.00 97.12 89 THR A CA 1
ATOM 704 C C . THR A 1 89 ? 3.052 -4.105 10.947 1.00 97.12 89 THR A C 1
ATOM 706 O O . THR A 1 89 ? 4.046 -3.590 10.445 1.00 97.12 89 THR A O 1
ATOM 709 N N . THR A 1 90 ? 2.154 -4.773 10.214 1.00 97.38 90 THR A N 1
ATOM 710 C CA . THR A 1 90 ? 2.328 -4.980 8.765 1.00 97.38 90 THR A CA 1
ATOM 711 C C . THR A 1 90 ? 2.491 -3.654 8.018 1.00 97.38 90 THR A C 1
ATOM 713 O O . THR A 1 90 ? 3.396 -3.506 7.201 1.00 97.38 90 THR A O 1
ATOM 716 N N . ILE A 1 91 ? 1.672 -2.642 8.324 1.00 97.56 91 ILE A N 1
ATOM 717 C CA . ILE A 1 91 ? 1.790 -1.333 7.664 1.00 97.56 91 ILE A CA 1
ATOM 718 C C . ILE A 1 91 ? 3.111 -0.634 8.034 1.00 97.56 91 ILE A C 1
ATOM 720 O O . ILE A 1 91 ? 3.697 0.040 7.185 1.00 97.56 91 ILE A O 1
ATOM 724 N N . LYS A 1 92 ? 3.620 -0.793 9.265 1.00 97.88 92 LYS A N 1
ATOM 725 C CA . LYS A 1 92 ? 4.938 -0.264 9.666 1.00 97.88 92 LYS A CA 1
ATOM 726 C C . LYS A 1 92 ? 6.080 -0.905 8.878 1.00 97.88 92 LYS A C 1
ATOM 728 O O . LYS A 1 92 ? 6.984 -0.180 8.456 1.00 97.88 92 LYS A O 1
ATOM 733 N N . ASP A 1 93 ? 6.020 -2.211 8.643 1.00 97.12 93 ASP A N 1
ATOM 734 C CA . ASP A 1 93 ? 7.025 -2.925 7.852 1.00 97.12 93 ASP A CA 1
ATOM 735 C C . ASP A 1 93 ? 7.017 -2.426 6.402 1.00 97.12 93 ASP A C 1
ATOM 737 O O . ASP A 1 93 ? 8.050 -1.998 5.878 1.00 97.12 93 ASP A O 1
ATOM 741 N N . LEU A 1 94 ? 5.830 -2.331 5.794 1.00 97.00 94 LEU A N 1
ATOM 742 C CA . LEU A 1 94 ? 5.649 -1.761 4.456 1.00 97.00 94 LEU A CA 1
ATOM 743 C C . LEU A 1 94 ? 6.141 -0.313 4.366 1.00 97.00 94 LEU A C 1
ATOM 745 O O . LEU A 1 94 ? 6.819 0.074 3.414 1.00 97.00 94 LEU A O 1
ATOM 749 N N . ARG A 1 95 ? 5.849 0.501 5.383 1.00 96.31 95 ARG A N 1
ATOM 750 C CA . ARG A 1 95 ? 6.331 1.882 5.483 1.00 96.31 95 ARG A CA 1
ATOM 751 C C . ARG A 1 95 ? 7.858 1.953 5.492 1.00 96.31 95 ARG A C 1
ATOM 753 O O . ARG A 1 95 ? 8.409 2.868 4.871 1.00 96.31 95 ARG A O 1
ATOM 760 N N . SER A 1 96 ? 8.520 1.043 6.207 1.00 95.94 96 SER A N 1
ATOM 761 C CA . SER A 1 96 ? 9.983 0.968 6.281 1.00 95.94 96 SER A CA 1
ATOM 762 C C . SER A 1 96 ? 10.583 0.705 4.901 1.00 95.94 96 SER A C 1
ATOM 764 O O . SER A 1 96 ? 11.460 1.446 4.457 1.00 95.94 96 SER A O 1
ATOM 766 N N . VAL A 1 97 ? 10.022 -0.264 4.172 1.00 94.75 97 VAL A N 1
ATOM 767 C CA . VAL A 1 97 ? 10.409 -0.571 2.787 1.00 94.75 97 VAL A CA 1
ATOM 768 C C . VAL A 1 97 ? 10.190 0.641 1.872 1.00 94.75 97 VAL A C 1
ATOM 770 O O . VAL A 1 97 ? 11.079 1.030 1.113 1.00 94.75 97 VAL A O 1
ATOM 773 N N . MET A 1 98 ? 9.036 1.304 1.986 1.00 95.62 98 MET A N 1
ATOM 774 C CA . MET A 1 98 ? 8.688 2.458 1.152 1.00 95.62 98 MET A CA 1
ATOM 775 C C . MET A 1 98 ? 9.510 3.711 1.441 1.00 95.62 98 MET A C 1
ATOM 777 O O . MET A 1 98 ? 9.624 4.553 0.555 1.00 95.62 98 MET A O 1
ATOM 781 N N . ARG A 1 99 ? 10.127 3.851 2.622 1.00 93.81 99 ARG A N 1
ATOM 782 C CA . ARG A 1 99 ? 10.935 5.035 2.969 1.00 93.81 99 ARG A CA 1
ATOM 783 C C . ARG A 1 99 ? 12.043 5.305 1.943 1.00 93.81 99 ARG A C 1
ATOM 785 O O . ARG A 1 99 ? 12.320 6.464 1.656 1.00 93.81 99 ARG A O 1
ATOM 792 N N . ASN A 1 100 ? 12.627 4.248 1.382 1.00 89.62 100 ASN A N 1
ATOM 793 C CA . ASN A 1 100 ? 13.740 4.346 0.436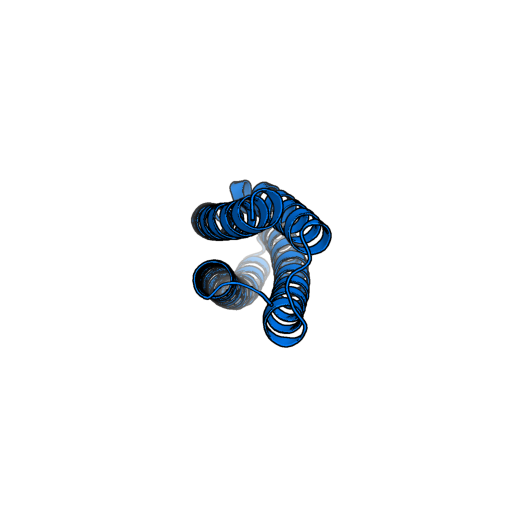 1.00 89.62 100 ASN A CA 1
ATOM 794 C C . ASN A 1 100 ? 13.294 4.403 -1.035 1.00 89.62 100 ASN A C 1
ATOM 796 O O . ASN A 1 100 ? 14.097 4.747 -1.895 1.00 89.62 100 ASN A O 1
ATOM 800 N N . ILE A 1 101 ? 12.036 4.062 -1.329 1.00 92.44 101 ILE A N 1
ATOM 801 C CA . ILE A 1 101 ? 11.501 4.006 -2.700 1.00 92.44 101 ILE A CA 1
ATOM 802 C C . ILE A 1 101 ? 10.624 5.222 -2.987 1.00 92.44 101 ILE A C 1
ATOM 804 O O . ILE A 1 101 ? 10.778 5.883 -4.011 1.00 92.44 101 ILE A O 1
ATOM 808 N N . ASN A 1 102 ? 9.689 5.524 -2.087 1.00 94.75 102 ASN A N 1
ATOM 809 C CA . ASN A 1 102 ? 8.779 6.648 -2.218 1.00 94.75 102 ASN A CA 1
ATOM 810 C C . ASN A 1 102 ? 8.404 7.211 -0.828 1.00 94.75 102 ASN A C 1
ATOM 812 O O . ASN A 1 102 ? 7.519 6.674 -0.147 1.00 94.75 102 ASN A O 1
ATOM 816 N N . PRO A 1 103 ? 9.046 8.318 -0.404 1.00 94.56 103 PRO A N 1
ATOM 817 C CA . PRO A 1 103 ? 8.793 8.940 0.894 1.00 94.56 103 PRO A CA 1
ATOM 818 C C . PRO A 1 103 ? 7.341 9.385 1.106 1.00 94.56 103 PRO A C 1
ATOM 820 O O . PRO A 1 103 ? 6.850 9.345 2.231 1.00 94.56 103 PRO A O 1
ATOM 823 N N . GLU A 1 104 ? 6.625 9.766 0.046 1.00 95.19 104 GLU A N 1
ATOM 824 C CA . GLU A 1 104 ? 5.231 10.209 0.150 1.00 95.19 104 GLU A CA 1
ATOM 825 C C . GLU A 1 104 ? 4.275 9.053 0.464 1.00 95.19 104 GLU A C 1
ATOM 827 O O . GLU A 1 104 ? 3.331 9.220 1.239 1.00 95.19 104 GLU A O 1
ATOM 832 N N . ILE A 1 105 ? 4.510 7.869 -0.114 1.00 96.81 105 ILE A N 1
ATOM 833 C CA . ILE A 1 105 ? 3.793 6.643 0.260 1.00 96.81 105 ILE A CA 1
ATOM 834 C C . ILE A 1 105 ? 4.123 6.295 1.714 1.00 96.81 105 ILE A C 1
ATOM 836 O O . ILE A 1 105 ? 3.213 6.034 2.497 1.00 96.81 105 ILE A O 1
ATOM 840 N N . SER A 1 106 ? 5.401 6.360 2.105 1.00 97.19 106 SER A N 1
ATOM 841 C CA . SER A 1 106 ? 5.832 6.111 3.489 1.00 97.19 106 SER A CA 1
ATOM 842 C C . SER A 1 106 ? 5.136 7.044 4.495 1.00 97.19 106 SER A C 1
ATOM 844 O O . SER A 1 106 ? 4.686 6.592 5.550 1.00 97.19 106 SER A O 1
ATOM 846 N N . ALA A 1 107 ? 4.985 8.329 4.162 1.00 96.69 107 ALA A N 1
ATOM 847 C CA . ALA A 1 107 ? 4.260 9.301 4.979 1.00 96.69 107 ALA A CA 1
ATOM 848 C C . ALA A 1 107 ? 2.760 8.973 5.077 1.00 96.69 107 ALA A C 1
ATOM 850 O O . ALA A 1 107 ? 2.219 8.922 6.177 1.00 96.69 107 ALA A O 1
ATOM 851 N N . SER A 1 108 ? 2.104 8.653 3.957 1.00 97.00 108 SER A N 1
ATOM 852 C CA . SER A 1 108 ? 0.688 8.246 3.956 1.00 97.00 108 SER A CA 1
ATOM 853 C C . SER A 1 108 ? 0.446 6.982 4.795 1.00 97.00 108 SER A C 1
ATOM 855 O O . SER A 1 108 ? -0.516 6.905 5.557 1.00 97.00 108 SER A O 1
ATOM 857 N N . LEU A 1 109 ? 1.348 5.997 4.725 1.00 97.62 109 LEU A N 1
ATOM 858 C CA . LEU A 1 109 ? 1.271 4.798 5.566 1.00 97.62 109 LEU A CA 1
ATOM 859 C C . LEU A 1 109 ? 1.503 5.107 7.055 1.00 97.62 109 LEU A C 1
ATOM 861 O O . LEU A 1 109 ? 0.925 4.435 7.905 1.00 97.62 109 LEU A O 1
ATOM 865 N N . ALA A 1 110 ? 2.302 6.126 7.390 1.00 97.81 110 ALA A N 1
ATOM 866 C CA . ALA A 1 110 ? 2.474 6.570 8.775 1.00 97.81 110 ALA A CA 1
ATOM 867 C C . ALA A 1 110 ? 1.163 7.112 9.363 1.00 97.81 110 ALA A C 1
ATOM 869 O O . ALA A 1 110 ? 0.800 6.747 10.482 1.00 97.81 110 ALA A O 1
ATOM 870 N N . GLU A 1 111 ? 0.424 7.905 8.584 1.00 98.06 111 GLU A N 1
ATOM 871 C CA . GLU A 1 111 ? -0.908 8.374 8.971 1.00 98.06 111 GLU A CA 1
ATOM 872 C C . GLU A 1 111 ? -1.872 7.199 9.161 1.00 98.06 111 GLU A C 1
ATOM 874 O O . GLU A 1 111 ? -2.569 7.131 10.173 1.00 98.06 111 GLU A O 1
ATOM 879 N N . ALA A 1 112 ? -1.877 6.218 8.251 1.00 97.62 112 ALA A N 1
ATOM 880 C CA . ALA A 1 112 ? -2.708 5.021 8.400 1.00 97.62 112 ALA A CA 1
ATOM 881 C C . ALA A 1 112 ? -2.432 4.276 9.721 1.00 97.62 112 ALA A C 1
ATOM 883 O O . ALA A 1 112 ? -3.375 3.913 10.426 1.00 97.62 112 ALA A O 1
ATOM 884 N N . VAL A 1 113 ? -1.154 4.092 10.077 1.00 97.56 113 VAL A N 1
ATOM 885 C CA . VAL A 1 113 ? -0.739 3.467 11.346 1.00 97.56 113 VAL A CA 1
ATOM 886 C C . VAL A 1 113 ? -1.237 4.267 12.543 1.00 97.56 113 VAL A C 1
ATOM 888 O O . VAL A 1 113 ? -1.809 3.674 13.452 1.00 97.56 113 VAL A O 1
ATOM 891 N N . SER A 1 114 ? -1.064 5.592 12.531 1.00 97.19 114 SER A N 1
ATOM 892 C CA . SER A 1 114 ? -1.488 6.467 13.632 1.00 97.19 114 SER A CA 1
ATOM 893 C C . SER A 1 114 ? -2.972 6.275 13.968 1.00 97.19 114 SER A C 1
ATOM 895 O O . SER A 1 114 ? -3.324 5.988 15.114 1.00 97.19 114 SER A O 1
ATOM 897 N N . HIS A 1 115 ? -3.832 6.304 12.943 1.00 96.50 115 HIS A N 1
ATOM 898 C CA . HIS A 1 115 ? -5.273 6.094 13.096 1.00 96.50 115 HIS A CA 1
ATOM 899 C C . HIS A 1 115 ? -5.619 4.688 13.617 1.00 96.50 115 HIS A C 1
ATOM 901 O O . HIS A 1 115 ? -6.502 4.538 14.461 1.00 96.50 115 HIS A O 1
ATOM 907 N N . ILE A 1 116 ? -4.933 3.646 13.133 1.00 95.00 116 ILE A N 1
ATOM 908 C CA . ILE A 1 116 ? -5.175 2.259 13.565 1.00 95.00 116 ILE A CA 1
ATOM 909 C C . ILE A 1 116 ? -4.771 2.063 15.026 1.00 95.00 116 ILE A C 1
ATOM 911 O O . ILE A 1 116 ? -5.500 1.432 15.789 1.00 95.00 116 ILE A O 1
ATOM 915 N N . GLU A 1 117 ? -3.635 2.619 15.438 1.00 94.88 117 GLU A N 1
ATOM 916 C CA . GLU A 1 117 ? -3.187 2.542 16.825 1.00 94.88 117 GLU A CA 1
ATOM 917 C C . GLU A 1 117 ? -4.093 3.332 17.771 1.00 94.88 117 GLU A C 1
ATOM 919 O O . GLU A 1 117 ? -4.340 2.89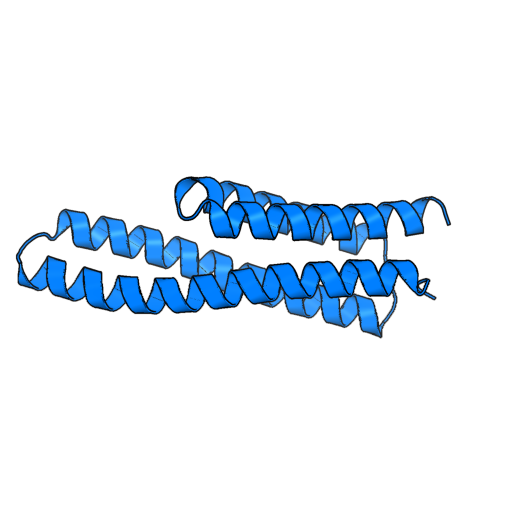5 18.893 1.00 94.88 117 GLU A O 1
ATOM 924 N N . GLU A 1 118 ? -4.615 4.479 17.336 1.00 93.50 118 GLU A N 1
ATOM 925 C CA . GLU A 1 118 ? -5.599 5.242 18.105 1.00 93.50 118 GLU A CA 1
ATOM 926 C C . GLU A 1 118 ? -6.914 4.468 18.266 1.00 93.50 118 GLU A C 1
ATOM 928 O O . GLU A 1 118 ? -7.466 4.405 19.371 1.00 93.50 118 GLU A O 1
ATOM 933 N N . ALA A 1 119 ? -7.373 3.795 17.206 1.00 91.31 119 ALA A N 1
ATOM 934 C CA . ALA A 1 119 ? -8.537 2.918 17.276 1.00 91.31 119 ALA A CA 1
ATOM 935 C C . ALA A 1 119 ? -8.291 1.760 18.255 1.00 91.31 119 ALA A C 1
ATOM 937 O O . ALA A 1 119 ? -9.122 1.497 19.122 1.00 91.31 119 ALA A O 1
ATOM 938 N N . ALA A 1 120 ? -7.119 1.122 18.185 1.00 90.88 120 ALA A N 1
ATOM 939 C CA . ALA A 1 120 ? -6.743 0.044 19.094 1.00 90.88 120 ALA A CA 1
ATOM 940 C C . ALA A 1 120 ? -6.685 0.517 20.558 1.00 90.88 120 ALA A C 1
ATOM 942 O O . ALA A 1 120 ? -7.236 -0.139 21.441 1.00 90.88 120 ALA A O 1
ATOM 943 N N . ARG A 1 121 ? -6.076 1.678 20.834 1.00 89.25 121 ARG A N 1
ATOM 944 C CA . ARG A 1 121 ? -6.038 2.260 22.188 1.00 89.25 121 ARG A CA 1
ATOM 945 C C . ARG A 1 121 ? -7.440 2.499 22.741 1.00 89.25 121 ARG A C 1
ATOM 947 O O . ARG A 1 121 ? -7.702 2.105 23.871 1.00 89.25 121 ARG A O 1
ATOM 954 N N . THR A 1 122 ? -8.338 3.058 21.929 1.00 86.75 122 THR A N 1
ATOM 955 C CA . THR A 1 122 ? -9.734 3.325 22.320 1.00 86.75 122 THR A CA 1
ATOM 956 C C . THR A 1 122 ? -10.461 2.056 22.776 1.00 86.75 122 THR A C 1
ATOM 958 O O . THR A 1 122 ? -11.198 2.094 23.759 1.00 86.75 122 THR A O 1
ATOM 961 N N . ILE A 1 123 ? -10.207 0.932 22.100 1.00 83.75 123 ILE A N 1
ATOM 962 C CA . ILE A 1 123 ? -10.788 -0.380 22.425 1.00 83.75 123 ILE A CA 1
ATOM 963 C C . ILE A 1 123 ? -10.184 -0.956 23.705 1.00 83.75 123 ILE A C 1
ATOM 965 O O . ILE A 1 123 ? -10.894 -1.553 24.501 1.00 83.75 123 ILE A O 1
ATOM 969 N N . SER A 1 124 ? -8.878 -0.779 23.918 1.00 79.62 124 SER A N 1
ATOM 970 C CA . SER A 1 124 ? -8.198 -1.294 25.112 1.00 79.62 124 SER A CA 1
ATOM 971 C C . SER A 1 124 ? -8.609 -0.578 26.400 1.00 79.62 124 SER A C 1
ATOM 973 O O . SER A 1 124 ? -8.471 -1.155 27.475 1.00 79.62 124 SER A O 1
ATOM 975 N N . THR A 1 125 ? -9.031 0.684 26.313 1.00 75.88 125 THR A N 1
ATOM 976 C CA . THR A 1 125 ? -9.427 1.502 27.472 1.00 75.88 125 THR A CA 1
ATOM 977 C C . THR A 1 125 ? -10.939 1.556 27.688 1.00 75.88 125 THR A C 1
ATOM 979 O O . THR A 1 125 ? -11.392 2.222 28.618 1.00 75.88 125 THR A O 1
ATOM 982 N N . GLY A 1 126 ? -11.715 0.965 26.777 1.00 61.22 126 GLY A N 1
ATOM 983 C CA . GLY A 1 126 ? -13.163 1.127 26.674 1.00 61.22 126 GLY A CA 1
ATOM 984 C C . GLY A 1 126 ? -13.951 -0.060 27.178 1.00 61.22 126 GLY A C 1
ATOM 985 O O . GLY A 1 126 ? -15.083 0.233 27.625 1.00 61.22 126 GLY A O 1
#

Radius of gyration: 17.12 Å; chains: 1; bounding box: 42×18×54 Å